Protein AF-A0A4U8Z3D3-F1 (afdb_monomer_lite)

pLDDT: mean 92.06, std 11.75, range [46.16, 98.19]

Foldseek 3Di:
DWPPDQDPVNVVLLVVLVVLLVVLCVQLVVCVVVVNNVSNVVSVVSNVVSVVVNCVSRVD

Sequence (60 aa):
MAKSIITPEEGAELQRLNEEFEVASARAAKALLVGNRQLASEEDAKAAAAIRRIKEIRGE

Structure (mmCIF, N/CA/C/O backbone):
data_AF-A0A4U8Z3D3-F1
#
_entry.id   AF-A0A4U8Z3D3-F1
#
loop_
_atom_site.group_PDB
_atom_site.id
_atom_site.type_symbol
_atom_site.label_atom_id
_atom_site.label_alt_id
_atom_site.label_comp_id
_atom_site.label_asym_id
_atom_site.label_entity_id
_atom_site.label_seq_id
_atom_site.pdbx_PDB_ins_code
_atom_site.Cartn_x
_atom_site.Cartn_y
_atom_site.Cartn_z
_atom_site.occupancy
_atom_site.B_iso_or_equiv
_atom_site.auth_seq_id
_atom_site.auth_comp_id
_atom_site.auth_asym_id
_atom_site.auth_atom_id
_atom_site.pdbx_PDB_model_num
ATOM 1 N N . MET A 1 1 ? -23.289 -2.423 7.334 1.00 46.19 1 MET A N 1
ATOM 2 C CA . MET A 1 1 ? -23.280 -1.996 8.751 1.00 46.19 1 MET A CA 1
ATOM 3 C C . MET A 1 1 ? -22.011 -1.188 8.944 1.00 46.19 1 MET A C 1
ATOM 5 O O . MET A 1 1 ? -20.945 -1.776 8.873 1.00 46.19 1 MET A O 1
ATOM 9 N N . ALA A 1 2 ? -22.108 0.136 9.078 1.00 46.16 2 ALA A N 1
ATOM 10 C CA . ALA A 1 2 ? -20.933 0.974 9.310 1.00 46.16 2 ALA A CA 1
ATOM 11 C C . ALA A 1 2 ? -20.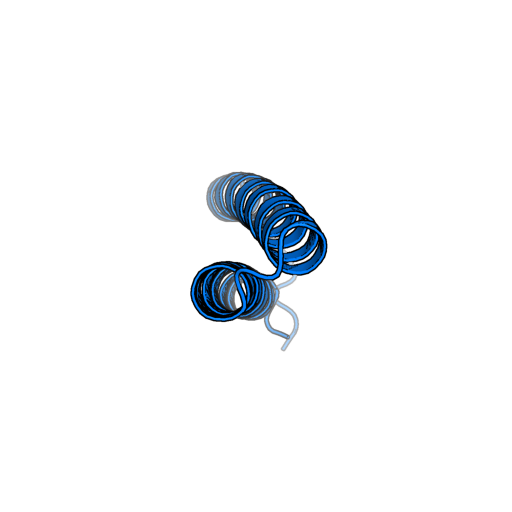393 0.691 10.721 1.00 46.16 2 ALA A C 1
ATOM 13 O O . ALA A 1 2 ? -21.137 0.821 11.695 1.00 46.16 2 ALA A O 1
ATOM 14 N N . LYS A 1 3 ? -19.128 0.273 10.843 1.00 58.75 3 LYS A N 1
ATOM 15 C CA . LYS A 1 3 ? -18.426 0.254 12.131 1.00 58.75 3 LYS A CA 1
ATOM 16 C C . LYS A 1 3 ? -18.280 1.711 12.584 1.00 58.75 3 LYS A C 1
ATOM 18 O O . LYS A 1 3 ? -17.405 2.429 12.122 1.00 58.75 3 LYS A O 1
ATOM 23 N N . SER A 1 4 ? -19.194 2.177 13.433 1.00 60.03 4 SER A N 1
ATOM 24 C CA . SER A 1 4 ? -19.310 3.600 13.792 1.00 60.03 4 SER A CA 1
ATOM 25 C C . SER A 1 4 ? -18.250 4.114 14.775 1.00 60.03 4 SER A C 1
ATOM 27 O O . SER A 1 4 ? -18.303 5.287 15.130 1.00 60.03 4 SER A O 1
ATOM 29 N N . ILE A 1 5 ? -17.291 3.295 15.217 1.00 73.75 5 ILE A N 1
ATOM 30 C CA . ILE A 1 5 ? -16.193 3.735 16.089 1.00 73.75 5 ILE A CA 1
ATOM 31 C C . ILE A 1 5 ? -14.930 2.962 15.697 1.00 73.75 5 ILE A C 1
ATOM 33 O O . ILE A 1 5 ? -14.859 1.760 15.926 1.00 73.75 5 ILE A O 1
ATOM 37 N N . ILE A 1 6 ? -13.959 3.659 15.102 1.00 80.56 6 ILE A N 1
ATOM 38 C CA . ILE A 1 6 ? -12.600 3.147 14.887 1.00 80.56 6 ILE A CA 1
ATOM 39 C C . ILE A 1 6 ? -11.897 3.171 16.245 1.00 80.56 6 ILE A C 1
ATOM 41 O O . ILE A 1 6 ? -11.845 4.223 16.891 1.00 80.56 6 ILE A O 1
ATOM 45 N N . THR A 1 7 ? -11.382 2.032 16.703 1.00 87.25 7 THR A N 1
ATOM 46 C CA . THR A 1 7 ? -10.603 1.993 17.950 1.00 87.25 7 THR A CA 1
ATOM 47 C C . THR A 1 7 ? -9.260 2.718 17.773 1.00 87.25 7 THR A C 1
ATOM 49 O O . THR A 1 7 ? -8.770 2.843 16.651 1.00 87.25 7 THR A O 1
ATOM 52 N N . PRO A 1 8 ? -8.598 3.187 18.847 1.00 88.88 8 PRO A N 1
ATOM 53 C CA . PRO A 1 8 ? -7.252 3.758 18.732 1.00 88.88 8 PRO A CA 1
ATOM 54 C C . PRO A 1 8 ? -6.242 2.814 18.054 1.00 88.88 8 PRO A C 1
ATOM 56 O O . PRO A 1 8 ? -5.365 3.272 17.325 1.00 88.88 8 PRO A O 1
ATOM 59 N N . GLU A 1 9 ? -6.389 1.502 18.257 1.00 91.75 9 GLU A N 1
ATOM 60 C CA . GLU A 1 9 ? -5.569 0.466 17.618 1.00 91.75 9 GLU A CA 1
ATOM 61 C C . GLU A 1 9 ? -5.852 0.369 16.114 1.00 91.75 9 GLU A C 1
ATOM 63 O O . GLU A 1 9 ? -4.918 0.417 15.315 1.00 91.75 9 GLU A O 1
ATOM 68 N N . GLU A 1 10 ? -7.130 0.328 15.719 1.00 91.56 10 GLU A N 1
ATOM 69 C CA . GLU A 1 10 ? -7.540 0.370 14.310 1.00 91.56 10 GLU A CA 1
ATOM 70 C C . GLU A 1 10 ? -7.096 1.689 13.647 1.00 91.56 10 GLU A C 1
ATOM 72 O O . GLU A 1 10 ? -6.697 1.698 12.487 1.00 91.56 10 GLU A O 1
ATOM 77 N N . GLY A 1 11 ? -7.097 2.805 14.383 1.00 92.06 11 GLY A N 1
ATOM 78 C CA . GLY A 1 11 ? -6.596 4.099 13.915 1.00 92.06 11 GLY A CA 1
ATOM 79 C C . GLY A 1 11 ? -5.090 4.092 13.640 1.00 92.06 11 GLY A C 1
ATOM 80 O O . GLY A 1 11 ? -4.654 4.560 12.587 1.00 92.06 11 GLY A O 1
ATOM 81 N N . ALA A 1 12 ? -4.296 3.518 14.547 1.00 94.62 12 ALA A N 1
ATOM 82 C CA . ALA A 1 12 ? -2.858 3.350 14.349 1.00 94.62 12 ALA A CA 1
ATOM 83 C C . ALA A 1 12 ? -2.545 2.385 13.191 1.00 94.62 12 ALA A C 1
ATOM 85 O O . ALA A 1 12 ? -1.624 2.634 12.412 1.00 94.62 12 ALA A O 1
ATOM 86 N N . GLU A 1 13 ? -3.319 1.305 13.046 1.00 95.06 13 GLU A N 1
ATOM 87 C CA . GLU A 1 13 ? -3.209 0.377 11.915 1.00 95.06 13 GLU A CA 1
ATOM 88 C C . GLU A 1 13 ? -3.535 1.083 10.590 1.00 95.06 13 GLU A C 1
ATOM 90 O O . GLU A 1 13 ? -2.759 0.989 9.641 1.00 95.06 13 GLU A O 1
ATOM 95 N N . LEU A 1 14 ? -4.613 1.870 10.534 1.00 94.81 14 LEU A N 1
ATOM 96 C CA . LEU A 1 14 ? -4.976 2.659 9.354 1.00 94.81 14 LEU A CA 1
ATOM 97 C C . LEU A 1 14 ? -3.890 3.659 8.958 1.00 94.81 14 LEU A C 1
ATOM 99 O O . LEU A 1 14 ? -3.630 3.830 7.768 1.00 94.81 14 LEU A O 1
ATOM 103 N N . GLN A 1 15 ? -3.249 4.314 9.927 1.00 95.94 15 GLN A N 1
ATOM 104 C CA . GLN A 1 15 ? -2.144 5.224 9.640 1.00 95.94 15 GLN A CA 1
ATOM 105 C C . GLN A 1 15 ? -0.967 4.481 8.998 1.00 95.94 15 GLN A C 1
ATOM 107 O O . GLN A 1 15 ? -0.482 4.906 7.951 1.00 95.94 15 GLN A O 1
ATOM 112 N N . ARG A 1 16 ? -0.568 3.332 9.560 1.00 97.06 16 ARG A N 1
ATOM 113 C CA . ARG A 1 16 ? 0.500 2.497 8.985 1.00 97.06 16 ARG A CA 1
ATOM 114 C C . ARG A 1 16 ? 0.160 2.002 7.581 1.00 97.06 16 ARG A C 1
ATOM 116 O O . ARG A 1 16 ? 1.019 2.028 6.709 1.00 97.06 16 ARG A O 1
ATOM 123 N N . LEU A 1 17 ? -1.081 1.574 7.354 1.00 97.50 17 LEU A N 1
ATOM 124 C CA . LEU A 1 17 ? -1.527 1.093 6.045 1.00 97.50 17 LEU A CA 1
ATOM 125 C C . LEU A 1 17 ? -1.566 2.213 5.001 1.00 97.50 17 LEU A C 1
ATOM 127 O O . LEU A 1 17 ? -1.247 1.969 3.840 1.00 97.50 17 LEU A O 1
ATOM 131 N N . ASN A 1 18 ? -1.926 3.439 5.395 1.00 96.81 18 ASN A N 1
ATOM 132 C CA . ASN A 1 18 ? -1.841 4.594 4.501 1.00 96.81 18 ASN A CA 1
ATOM 133 C C . ASN A 1 18 ? -0.385 4.899 4.128 1.00 96.81 18 ASN A C 1
ATOM 135 O O . ASN A 1 18 ? -0.093 5.077 2.949 1.00 96.81 18 ASN A O 1
ATOM 139 N N . GLU A 1 19 ? 0.532 4.895 5.098 1.00 97.88 19 GLU A N 1
ATOM 140 C CA . GLU A 1 19 ? 1.966 5.076 4.829 1.00 97.88 19 GLU A CA 1
ATOM 141 C C . GLU A 1 19 ? 2.512 3.971 3.907 1.00 97.88 19 GLU A C 1
ATOM 143 O O . GLU A 1 19 ? 3.234 4.255 2.951 1.00 97.88 19 GLU A O 1
ATOM 148 N N . GLU A 1 20 ? 2.131 2.711 4.140 1.00 97.38 20 GLU A N 1
ATOM 149 C CA . GLU A 1 20 ? 2.512 1.582 3.286 1.00 97.38 20 GLU A CA 1
ATOM 150 C C . GLU A 1 20 ? 1.978 1.744 1.857 1.00 97.38 20 GLU A C 1
ATOM 152 O O . GLU A 1 20 ? 2.724 1.552 0.894 1.00 97.38 20 GLU A O 1
ATOM 157 N N . PHE A 1 21 ? 0.713 2.148 1.711 1.00 97.81 21 PHE A N 1
ATOM 158 C CA . PHE A 1 21 ? 0.099 2.427 0.417 1.00 97.81 21 PHE A CA 1
ATOM 159 C C . PHE A 1 21 ? 0.830 3.542 -0.339 1.00 97.81 21 PHE A C 1
ATOM 161 O O . PHE A 1 21 ? 1.137 3.376 -1.522 1.00 97.81 21 PHE A O 1
ATOM 168 N N . GLU A 1 22 ? 1.133 4.662 0.321 1.00 97.88 22 GLU A N 1
ATOM 169 C CA . GLU A 1 22 ? 1.833 5.792 -0.296 1.00 97.88 22 GLU A CA 1
ATOM 170 C C . GLU A 1 22 ? 3.246 5.402 -0.744 1.00 97.88 22 GLU A C 1
ATOM 172 O O . GLU A 1 22 ? 3.645 5.684 -1.879 1.00 97.88 22 GLU A O 1
ATOM 177 N N . VAL A 1 23 ? 3.990 4.693 0.111 1.00 98.19 23 VAL A N 1
ATOM 178 C CA . VAL A 1 23 ? 5.347 4.226 -0.200 1.00 98.19 23 VAL A CA 1
ATOM 179 C C . VAL A 1 23 ? 5.338 3.231 -1.357 1.00 98.19 23 VAL A C 1
ATOM 181 O O . VAL A 1 23 ? 6.139 3.375 -2.285 1.00 98.19 23 VAL A O 1
ATOM 184 N N . ALA A 1 24 ? 4.449 2.237 -1.328 1.00 97.81 24 ALA A N 1
ATOM 185 C CA . ALA A 1 24 ? 4.333 1.240 -2.388 1.00 97.81 24 ALA A CA 1
ATOM 186 C C . ALA A 1 24 ? 3.932 1.893 -3.720 1.00 97.81 24 ALA A C 1
ATOM 188 O O . ALA A 1 24 ? 4.583 1.669 -4.740 1.00 97.81 24 ALA A O 1
ATOM 189 N N . SER A 1 25 ? 2.959 2.807 -3.705 1.00 97.75 25 SER A N 1
ATOM 190 C CA . SER A 1 25 ? 2.532 3.544 -4.902 1.00 97.75 25 SER A CA 1
ATOM 191 C C . SER A 1 25 ? 3.667 4.389 -5.495 1.00 97.75 25 SER A C 1
ATOM 193 O O . SER A 1 25 ? 3.900 4.378 -6.706 1.00 97.75 25 SER A O 1
ATOM 195 N N . ALA A 1 26 ? 4.438 5.084 -4.652 1.00 98.12 26 ALA A N 1
ATOM 196 C CA . ALA A 1 26 ? 5.592 5.863 -5.100 1.00 98.12 26 ALA A CA 1
ATOM 197 C C . ALA A 1 26 ? 6.697 4.976 -5.701 1.00 98.12 26 ALA A C 1
ATOM 199 O O . ALA A 1 26 ? 7.331 5.342 -6.698 1.00 98.12 26 ALA A O 1
ATOM 200 N N . ARG A 1 27 ? 6.933 3.793 -5.121 1.00 97.94 27 ARG A N 1
ATOM 201 C CA . ARG A 1 27 ? 7.904 2.819 -5.640 1.00 97.94 27 ARG A CA 1
ATOM 202 C C . ARG A 1 27 ? 7.453 2.207 -6.958 1.00 97.94 27 ARG A C 1
ATOM 204 O O . ARG A 1 27 ? 8.284 2.107 -7.859 1.00 97.94 27 ARG A O 1
ATOM 211 N N . ALA A 1 28 ? 6.172 1.874 -7.099 1.00 97.81 28 ALA A N 1
ATOM 212 C CA . ALA A 1 28 ? 5.607 1.390 -8.351 1.00 97.81 28 ALA A CA 1
ATOM 213 C C . ALA A 1 28 ? 5.779 2.427 -9.469 1.00 97.81 28 ALA A C 1
ATOM 215 O O . ALA A 1 28 ? 6.339 2.121 -10.525 1.00 97.81 28 ALA A O 1
ATOM 216 N N . ALA A 1 29 ? 5.429 3.690 -9.199 1.00 97.75 29 ALA A N 1
ATOM 217 C CA . ALA A 1 29 ? 5.624 4.793 -10.139 1.00 97.75 29 ALA A CA 1
ATOM 218 C C . ALA A 1 29 ? 7.101 4.954 -10.541 1.00 97.75 29 ALA A C 1
ATOM 220 O O . ALA A 1 29 ? 7.425 5.053 -11.726 1.00 97.75 29 ALA A O 1
ATOM 221 N N . LYS A 1 30 ? 8.025 4.911 -9.572 1.00 98.19 30 LYS A N 1
ATOM 222 C CA . LYS A 1 30 ? 9.467 4.969 -9.848 1.00 98.19 30 LYS A CA 1
ATOM 223 C C . LYS A 1 30 ? 9.949 3.778 -10.681 1.00 98.19 30 LYS A C 1
ATOM 225 O O . LYS A 1 30 ? 10.776 3.962 -11.572 1.00 98.19 30 LYS A O 1
ATOM 230 N N . 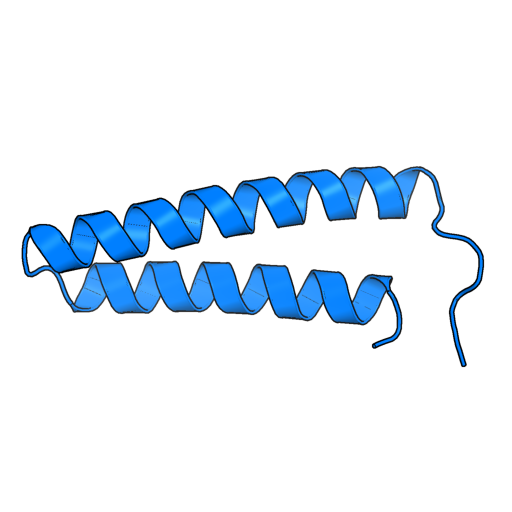ALA A 1 31 ? 9.446 2.576 -10.412 1.00 97.94 31 ALA A N 1
ATOM 231 C CA . ALA A 1 31 ? 9.781 1.373 -11.164 1.00 97.94 31 ALA A CA 1
ATOM 232 C C . ALA A 1 31 ? 9.317 1.469 -12.627 1.00 97.94 31 ALA A C 1
ATOM 234 O O . ALA A 1 31 ? 10.076 1.111 -13.530 1.00 97.94 31 ALA A O 1
ATOM 235 N N . LEU A 1 32 ? 8.132 2.039 -12.875 1.00 97.44 32 LEU A N 1
ATOM 236 C CA . LEU A 1 32 ? 7.639 2.314 -14.228 1.00 97.44 32 LEU A C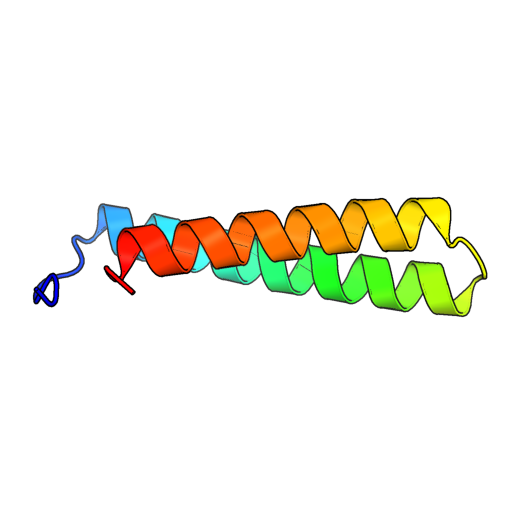A 1
ATOM 237 C C . LEU A 1 32 ? 8.530 3.312 -14.977 1.00 97.44 32 LEU A C 1
ATOM 239 O O . LEU A 1 32 ? 8.836 3.080 -16.146 1.00 97.44 32 LEU A O 1
ATOM 243 N N . LEU A 1 33 ? 9.004 4.371 -14.307 1.00 97.69 33 LEU A N 1
ATOM 244 C CA . LEU A 1 33 ? 9.898 5.368 -14.916 1.00 97.69 33 LEU A CA 1
ATOM 245 C C . LEU A 1 33 ? 11.219 4.763 -15.409 1.00 97.69 33 LEU A C 1
ATOM 247 O O . LEU A 1 33 ? 11.749 5.198 -16.427 1.00 97.69 33 LEU A O 1
ATOM 251 N N . VAL A 1 34 ? 11.743 3.753 -14.710 1.00 97.56 34 VAL A N 1
ATOM 252 C CA . VAL A 1 34 ? 12.981 3.053 -15.098 1.00 97.56 34 VAL A CA 1
ATOM 253 C C . VAL A 1 34 ? 12.727 1.797 -15.942 1.00 97.56 34 VAL A C 1
ATOM 255 O O . VAL A 1 34 ? 13.648 1.023 -16.188 1.00 97.56 34 VAL A O 1
ATOM 258 N N . GLY A 1 35 ? 11.485 1.565 -16.380 1.00 97.50 35 GLY A N 1
ATOM 259 C CA . GLY A 1 35 ? 11.109 0.424 -17.220 1.00 97.50 35 GLY A CA 1
ATOM 260 C C . GLY A 1 35 ? 11.060 -0.928 -16.497 1.00 97.50 35 GLY A C 1
ATOM 261 O O . GLY A 1 35 ? 10.884 -1.961 -17.146 1.00 97.50 35 GLY A O 1
ATOM 262 N N . ASN A 1 36 ? 11.173 -0.955 -15.167 1.00 98.06 36 ASN A N 1
ATOM 263 C CA . ASN A 1 36 ? 11.114 -2.181 -14.378 1.00 98.06 36 ASN A CA 1
ATOM 264 C C . ASN A 1 36 ? 9.657 -2.570 -14.080 1.00 98.06 36 ASN A C 1
ATOM 266 O O . ASN A 1 36 ? 9.126 -2.322 -12.998 1.00 98.06 36 ASN A O 1
ATOM 270 N N . ARG A 1 37 ? 9.003 -3.192 -15.068 1.00 97.12 37 ARG A N 1
ATOM 271 C CA . ARG A 1 37 ? 7.588 -3.595 -14.981 1.00 97.12 37 ARG A CA 1
ATOM 272 C C . ARG A 1 37 ? 7.314 -4.653 -13.910 1.00 97.12 37 ARG A C 1
ATOM 274 O O . ARG A 1 37 ? 6.239 -4.633 -13.323 1.00 97.12 37 ARG A O 1
ATOM 281 N N . GLN A 1 38 ? 8.269 -5.548 -13.653 1.00 98.06 38 GLN A N 1
ATOM 282 C CA . GLN A 1 38 ? 8.130 -6.579 -12.622 1.00 98.06 38 GLN A CA 1
ATOM 283 C C . GLN A 1 38 ? 8.035 -5.934 -11.236 1.00 98.06 38 GLN A C 1
ATOM 285 O O . GLN A 1 38 ? 7.061 -6.151 -10.522 1.00 98.06 38 GLN A O 1
ATOM 290 N N . LEU A 1 39 ? 8.993 -5.061 -10.905 1.00 97.31 39 LEU A N 1
ATOM 291 C CA . LEU A 1 39 ? 8.981 -4.336 -9.637 1.00 97.31 39 LEU A CA 1
ATOM 292 C C . LEU A 1 39 ? 7.748 -3.433 -9.512 1.00 97.31 39 LEU A C 1
ATOM 294 O O . LEU A 1 39 ? 7.154 -3.364 -8.443 1.00 97.31 39 LEU A O 1
ATOM 298 N N . ALA A 1 40 ? 7.332 -2.775 -10.59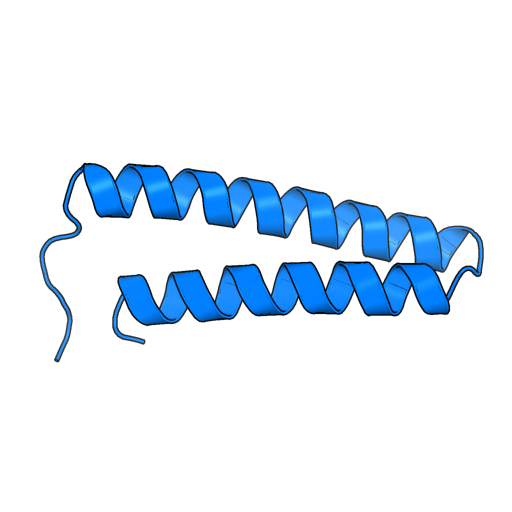8 1.00 98.00 40 ALA A N 1
ATOM 299 C CA . ALA A 1 40 ? 6.109 -1.978 -10.590 1.00 98.00 40 ALA A CA 1
ATOM 300 C C . ALA A 1 40 ? 4.881 -2.817 -10.209 1.00 98.00 40 ALA A C 1
ATOM 302 O O . ALA A 1 40 ? 4.131 -2.428 -9.322 1.00 98.00 40 ALA A O 1
ATOM 303 N N . SER A 1 41 ? 4.727 -4.002 -10.810 1.00 98.06 41 SER A N 1
ATOM 304 C CA . SER A 1 41 ? 3.618 -4.909 -10.504 1.00 98.06 41 SER A CA 1
ATOM 305 C C . SER A 1 41 ? 3.648 -5.429 -9.064 1.00 98.06 41 SER A C 1
ATOM 307 O O . SER A 1 41 ? 2.591 -5.644 -8.474 1.00 98.06 41 SER A O 1
ATOM 309 N N . GLU A 1 42 ? 4.833 -5.669 -8.501 1.00 98.12 42 GLU A N 1
ATOM 310 C CA . GLU A 1 42 ? 4.982 -6.114 -7.110 1.00 98.12 42 GLU A CA 1
ATOM 311 C C . GLU A 1 42 ? 4.600 -5.019 -6.115 1.00 98.12 42 GLU A C 1
ATOM 313 O O . GLU A 1 42 ? 3.902 -5.282 -5.136 1.00 98.12 42 GLU A O 1
ATOM 318 N N . GLU A 1 43 ? 5.041 -3.787 -6.360 1.00 98.12 43 GLU A N 1
ATOM 319 C CA . GLU A 1 43 ? 4.714 -2.646 -5.506 1.00 98.12 43 GLU A CA 1
ATOM 320 C C . GLU A 1 43 ? 3.233 -2.250 -5.643 1.00 98.12 43 GLU A C 1
ATOM 322 O O . GLU A 1 43 ? 2.581 -1.991 -4.633 1.00 98.12 43 GLU A O 1
ATOM 327 N N . ASP A 1 44 ? 2.648 -2.339 -6.842 1.00 97.62 44 ASP A N 1
ATOM 328 C CA . ASP A 1 44 ? 1.201 -2.168 -7.041 1.00 97.62 44 ASP A CA 1
ATOM 329 C C . ASP A 1 44 ? 0.388 -3.215 -6.261 1.00 97.62 44 ASP A C 1
ATOM 331 O 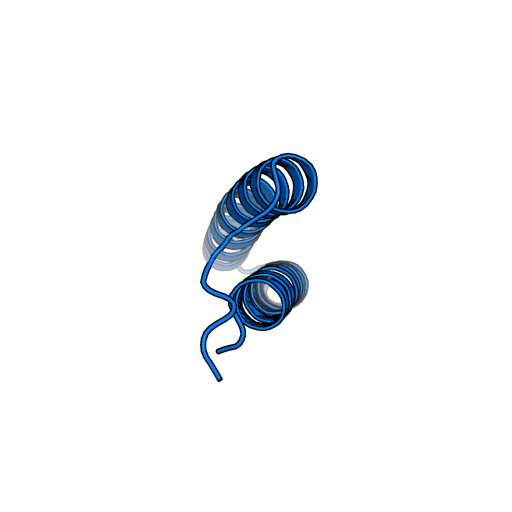O . ASP A 1 44 ? -0.639 -2.893 -5.659 1.00 97.62 44 ASP A O 1
ATOM 335 N N . ALA A 1 45 ? 0.850 -4.470 -6.210 1.00 97.94 45 ALA A N 1
ATOM 336 C CA . ALA A 1 45 ? 0.190 -5.512 -5.426 1.00 97.94 45 ALA A CA 1
ATOM 337 C C . ALA A 1 45 ? 0.223 -5.211 -3.916 1.00 97.94 45 ALA A C 1
ATOM 339 O O . ALA A 1 45 ? -0.769 -5.455 -3.222 1.00 97.94 45 ALA A O 1
ATOM 340 N N . LYS A 1 46 ? 1.324 -4.638 -3.410 1.00 97.25 46 LYS A N 1
ATOM 341 C CA . LYS A 1 46 ? 1.436 -4.185 -2.011 1.00 97.25 46 LYS A CA 1
ATOM 342 C C . LYS A 1 46 ? 0.492 -3.019 -1.726 1.00 97.25 46 LYS A C 1
ATOM 344 O O . LYS A 1 46 ? -0.256 -3.069 -0.751 1.00 97.25 46 LYS A O 1
ATOM 349 N N . ALA A 1 47 ? 0.446 -2.024 -2.613 1.00 97.50 47 ALA A N 1
ATOM 350 C CA . ALA A 1 47 ? -0.492 -0.909 -2.507 1.00 97.50 47 ALA A CA 1
ATOM 351 C C . ALA A 1 47 ? -1.953 -1.404 -2.484 1.00 97.50 47 ALA A C 1
ATOM 353 O O . ALA A 1 47 ? -2.749 -0.994 -1.638 1.00 97.50 47 ALA A O 1
ATOM 354 N N . ALA A 1 48 ? -2.302 -2.355 -3.356 1.00 97.31 48 ALA A N 1
ATOM 355 C CA . ALA A 1 48 ? -3.633 -2.956 -3.388 1.00 97.31 48 ALA A CA 1
ATOM 356 C C . ALA A 1 48 ? -3.970 -3.746 -2.110 1.00 97.31 48 ALA A C 1
ATOM 358 O O . ALA A 1 48 ? -5.117 -3.713 -1.653 1.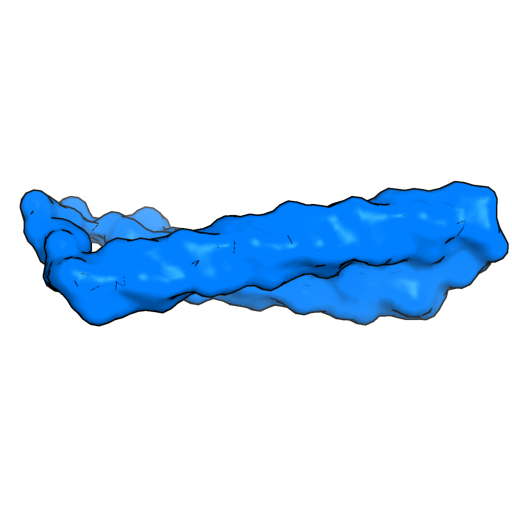00 97.31 48 ALA A O 1
ATOM 359 N N . ALA A 1 49 ? -2.994 -4.443 -1.519 1.00 97.50 49 ALA A N 1
ATOM 360 C CA . ALA A 1 49 ? -3.170 -5.153 -0.254 1.00 97.50 49 ALA A CA 1
ATOM 361 C C . ALA A 1 49 ? -3.445 -4.184 0.908 1.00 97.50 49 ALA A C 1
ATOM 363 O O . ALA A 1 49 ? -4.397 -4.402 1.662 1.00 97.50 49 ALA A O 1
ATOM 364 N N . ALA A 1 50 ? -2.694 -3.082 0.995 1.00 96.38 50 ALA A N 1
ATOM 365 C CA . ALA A 1 50 ? -2.908 -2.045 2.002 1.00 96.38 50 ALA A CA 1
ATOM 366 C C . ALA A 1 50 ? -4.316 -1.429 1.896 1.00 96.38 50 ALA A C 1
ATOM 368 O O . ALA A 1 50 ? -5.043 -1.349 2.888 1.00 96.38 50 ALA A O 1
ATOM 369 N N . ILE A 1 51 ? -4.765 -1.094 0.679 1.00 96.44 51 ILE A N 1
ATOM 370 C CA . ILE A 1 51 ? -6.121 -0.571 0.441 1.00 96.44 51 ILE A CA 1
ATOM 371 C C . ILE A 1 51 ? -7.203 -1.586 0.812 1.00 96.44 51 ILE A C 1
ATOM 373 O O . ILE A 1 51 ? -8.220 -1.208 1.397 1.00 96.44 51 ILE A O 1
ATOM 377 N N . ARG A 1 52 ? -7.013 -2.871 0.491 1.00 96.56 52 ARG A N 1
ATOM 378 C CA . ARG A 1 52 ? -7.968 -3.917 0.883 1.00 96.56 52 ARG A CA 1
ATOM 379 C C . ARG A 1 52 ? -8.124 -3.956 2.400 1.00 96.56 52 ARG A C 1
ATOM 381 O O . ARG A 1 52 ? -9.248 -3.940 2.890 1.00 96.56 52 ARG A O 1
ATOM 388 N N . ARG A 1 53 ? -7.009 -3.922 3.129 1.00 95.38 53 ARG A N 1
ATOM 389 C CA . ARG A 1 53 ? -7.019 -3.938 4.591 1.00 95.38 53 ARG A CA 1
ATOM 390 C C . ARG A 1 53 ? -7.681 -2.690 5.184 1.00 95.38 53 ARG A C 1
ATOM 392 O O . ARG A 1 53 ? -8.468 -2.804 6.119 1.00 95.38 53 ARG A O 1
ATOM 399 N N . ILE A 1 54 ? -7.437 -1.512 4.607 1.00 94.12 54 ILE A N 1
ATOM 400 C CA . ILE A 1 54 ? -8.107 -0.264 5.010 1.00 94.12 54 ILE A CA 1
ATOM 401 C C . ILE A 1 54 ? -9.632 -0.393 4.886 1.00 94.12 54 ILE A C 1
ATOM 403 O O . ILE A 1 54 ? -10.352 -0.018 5.813 1.00 94.12 54 ILE A O 1
ATOM 407 N N . LYS A 1 55 ? -10.128 -0.950 3.774 1.00 92.50 55 LYS A N 1
ATOM 408 C CA . LYS A 1 55 ? -11.568 -1.167 3.554 1.00 92.50 55 LYS A CA 1
ATOM 409 C C . LYS A 1 55 ? -12.170 -2.132 4.571 1.00 92.50 55 LYS A C 1
ATOM 411 O O . LYS A 1 55 ? -13.215 -1.834 5.139 1.00 92.50 55 LYS A O 1
ATOM 416 N N . GLU A 1 56 ? -11.473 -3.225 4.883 1.00 92.12 56 GLU A N 1
ATOM 417 C CA . GLU A 1 56 ? -11.896 -4.178 5.919 1.00 92.12 56 GLU A CA 1
ATOM 418 C C . GLU A 1 56 ? -12.043 -3.520 7.299 1.00 92.12 56 GLU A C 1
ATOM 420 O O . GLU A 1 56 ? -13.015 -3.778 8.012 1.00 92.12 56 GLU A O 1
ATOM 425 N N . ILE A 1 57 ? -11.097 -2.652 7.681 1.00 89.50 57 ILE A N 1
ATOM 426 C CA . ILE A 1 57 ? -11.154 -1.923 8.957 1.00 89.50 57 ILE A CA 1
ATOM 427 C C . ILE A 1 57 ? -12.339 -0.949 8.961 1.00 89.50 57 ILE A C 1
ATOM 429 O O . ILE A 1 57 ? -13.086 -0.891 9.939 1.00 89.50 57 ILE A O 1
ATOM 433 N N . ARG A 1 58 ? -12.553 -0.227 7.855 1.00 87.06 58 ARG A N 1
ATOM 434 C CA . ARG A 1 58 ? -13.658 0.735 7.699 1.00 87.06 58 ARG A CA 1
ATOM 435 C C . ARG A 1 58 ? -15.034 0.079 7.523 1.00 87.06 58 ARG A C 1
ATOM 437 O O . ARG A 1 58 ? -16.049 0.737 7.745 1.00 87.06 58 ARG A O 1
ATOM 444 N N . GLY A 1 59 ? -15.080 -1.210 7.188 1.00 84.88 59 GLY A N 1
ATOM 445 C CA . GLY A 1 59 ? -16.315 -1.942 6.902 1.00 84.88 59 GLY A CA 1
ATOM 446 C C . GLY A 1 59 ? -16.939 -1.581 5.549 1.00 84.88 59 GLY A C 1
ATOM 447 O O . GLY A 1 59 ? -18.168 -1.590 5.440 1.00 84.88 59 GLY A O 1
ATOM 448 N N . GLU A 1 60 ? -16.097 -1.227 4.570 1.00 79.44 60 GLU A N 1
ATOM 449 C CA . GLU A 1 60 ? -16.452 -0.927 3.170 1.00 79.44 60 GLU A CA 1
ATOM 450 C C . GLU A 1 60 ? -16.471 -2.177 2.278 1.00 79.44 60 GLU A C 1
ATOM 452 O O . GLU A 1 60 ? -15.597 -3.058 2.455 1.00 79.44 60 GLU A O 1
#

Organism: Methylocella tundrae (NCBI:txid227605)

Radius of gyration: 13.77 Å; chains: 1; bounding box: 36×12×36 Å

Secondary structure (DSSP, 8-state):
-------HHHHHHHHHHHHHHHHHHHHHHHHHHTT-HHHHHHHHHHHHHHHHHHHHHHT-